Protein AF-A0A1F8QVK1-F1 (afdb_monomer_lite)

Foldseek 3Di:
DDDPDDVPPPPPDPCVVVVVVVVVVVVVVVVVVVVVVVVVVVVVVVCVVVVVVVVVVVVVVVVVVVVVVVVVVVVCVCPPPVNVVVVCVVVVDDDDDPVRDDDDDDPPDDDDPDDPPDPPPPPPVPPPPPDPVVVVDDPVNVVVVVVVPPPPPPDDDDD

Radius of gyration: 41.54 Å; chains: 1; bounding box: 98×27×124 Å

Structure (mmCIF, N/CA/C/O backbone):
data_AF-A0A1F8QVK1-F1
#
_entry.id   AF-A0A1F8QVK1-F1
#
loop_
_atom_site.group_PDB
_atom_site.id
_atom_site.type_symbol
_atom_site.label_atom_id
_atom_site.label_alt_id
_atom_site.label_comp_id
_atom_site.label_asym_id
_atom_site.label_entity_id
_atom_site.label_seq_id
_atom_site.pdbx_PDB_ins_code
_atom_site.Cartn_x
_atom_site.Cartn_y
_atom_site.Cartn_z
_atom_site.occupancy
_atom_site.B_iso_or_equiv
_atom_site.auth_seq_id
_atom_site.auth_comp_id
_atom_site.auth_asym_id
_atom_site.auth_atom_id
_atom_site.pdbx_PDB_model_num
ATOM 1 N N . MET A 1 1 ? 63.416 6.939 -78.726 1.00 40.97 1 MET A N 1
ATOM 2 C CA . MET A 1 1 ? 63.669 8.064 -77.803 1.00 40.97 1 MET A CA 1
ATOM 3 C C . MET A 1 1 ? 62.351 8.801 -77.626 1.00 40.97 1 MET A C 1
ATOM 5 O O . MET A 1 1 ? 61.937 9.476 -78.550 1.00 40.97 1 MET A O 1
ATOM 9 N N . ASN A 1 2 ? 61.588 8.398 -76.602 1.00 44.53 2 ASN A N 1
ATOM 10 C CA . ASN A 1 2 ? 61.170 9.229 -75.452 1.00 44.53 2 ASN A CA 1
ATOM 11 C C . ASN A 1 2 ? 59.893 10.009 -75.841 1.00 44.53 2 ASN A C 1
ATOM 13 O O . ASN A 1 2 ? 59.930 10.720 -76.828 1.00 44.53 2 ASN A O 1
ATOM 17 N N . HIS A 1 3 ? 58.728 9.941 -75.191 1.00 56.41 3 HIS A N 1
ATOM 18 C CA . HIS A 1 3 ? 58.397 9.735 -73.777 1.00 56.41 3 HIS A CA 1
ATOM 19 C C . HIS A 1 3 ? 56.872 9.463 -73.696 1.00 56.41 3 HIS A C 1
ATOM 21 O O . HIS A 1 3 ? 56.075 10.381 -73.857 1.00 56.41 3 HIS A O 1
ATOM 27 N N . LEU A 1 4 ? 56.464 8.207 -73.473 1.00 54.97 4 LEU A N 1
ATOM 28 C CA . LEU A 1 4 ? 55.069 7.789 -73.211 1.00 54.97 4 LEU A CA 1
ATOM 29 C C . LEU A 1 4 ? 54.848 7.525 -71.706 1.00 54.97 4 LEU A C 1
ATOM 31 O O . LEU A 1 4 ? 54.128 6.616 -71.310 1.00 54.97 4 LEU A O 1
ATOM 35 N N . GLU A 1 5 ? 55.511 8.304 -70.855 1.00 58.19 5 GLU A N 1
ATOM 36 C CA . GLU A 1 5 ? 55.738 7.990 -69.434 1.00 58.19 5 GLU A CA 1
ATOM 37 C C . GLU A 1 5 ? 54.899 8.852 -68.472 1.00 58.19 5 GLU A C 1
ATOM 39 O O . GLU A 1 5 ? 55.328 9.142 -67.362 1.00 58.19 5 GLU A O 1
ATOM 44 N N . THR A 1 6 ? 53.694 9.287 -68.851 1.00 59.88 6 THR A N 1
ATOM 45 C CA . THR A 1 6 ? 52.824 10.037 -67.912 1.00 59.88 6 THR A CA 1
ATOM 46 C C . THR A 1 6 ? 51.390 9.539 -67.800 1.00 59.88 6 THR A C 1
ATOM 48 O O . THR A 1 6 ? 50.648 10.023 -66.950 1.00 59.88 6 THR A O 1
ATOM 51 N N . PHE A 1 7 ? 51.000 8.494 -68.534 1.00 53.62 7 PHE A N 1
ATOM 52 C CA . PHE A 1 7 ? 49.680 7.869 -68.354 1.00 53.62 7 PHE A CA 1
ATOM 53 C C . PHE A 1 7 ? 49.643 6.802 -67.245 1.00 53.62 7 PHE A C 1
ATOM 55 O O . PHE A 1 7 ? 48.577 6.292 -66.912 1.00 53.62 7 PHE A O 1
ATOM 62 N N . ALA A 1 8 ? 50.787 6.481 -66.631 1.00 56.56 8 ALA A N 1
ATOM 63 C CA . ALA A 1 8 ? 50.896 5.443 -65.603 1.00 56.56 8 ALA A CA 1
ATOM 64 C C . ALA A 1 8 ? 50.789 5.965 -64.157 1.00 56.56 8 ALA A C 1
ATOM 66 O O . ALA A 1 8 ? 50.919 5.190 -63.212 1.00 56.56 8 ALA A O 1
ATOM 67 N N . GLN A 1 9 ? 50.534 7.261 -63.949 1.00 54.00 9 GLN A N 1
ATOM 68 C CA . GLN A 1 9 ? 50.500 7.859 -62.607 1.00 54.00 9 GLN A CA 1
ATOM 69 C C . GLN A 1 9 ? 49.092 8.059 -62.033 1.00 54.00 9 GLN A C 1
ATOM 71 O O . GLN A 1 9 ? 48.913 8.813 -61.080 1.00 54.00 9 GLN A O 1
ATOM 76 N N . THR A 1 10 ? 48.081 7.366 -62.566 1.00 55.69 10 THR A N 1
ATOM 77 C CA . THR A 1 10 ? 46.679 7.562 -62.139 1.00 55.69 10 THR A CA 1
ATOM 78 C C . THR A 1 10 ? 45.973 6.292 -61.662 1.00 55.69 10 THR A C 1
ATOM 80 O O . THR A 1 10 ? 44.799 6.339 -61.315 1.00 55.69 10 THR A O 1
ATOM 83 N N . TYR A 1 11 ? 46.676 5.161 -61.562 1.00 49.25 11 TYR A N 1
ATOM 84 C CA . TYR A 1 11 ? 46.094 3.894 -61.084 1.00 49.25 11 TYR A CA 1
ATOM 85 C C . TYR A 1 11 ? 46.687 3.390 -59.759 1.00 49.25 11 TYR A C 1
ATOM 87 O O . TYR A 1 11 ? 46.443 2.260 -59.347 1.00 49.25 11 TYR A O 1
ATOM 95 N N . ALA A 1 12 ? 47.464 4.226 -59.065 1.00 55.47 12 ALA A N 1
ATOM 96 C CA . ALA A 1 12 ? 48.241 3.808 -57.897 1.00 55.47 12 ALA A CA 1
ATOM 97 C C . ALA A 1 12 ? 47.516 3.919 -56.545 1.00 55.47 12 ALA A C 1
ATOM 99 O O . ALA A 1 12 ? 48.122 3.660 -55.510 1.00 55.47 12 ALA A O 1
ATOM 100 N N . GLN A 1 13 ? 46.234 4.273 -56.492 1.00 52.59 13 GLN A N 1
ATOM 101 C CA . GLN A 1 13 ? 45.524 4.301 -5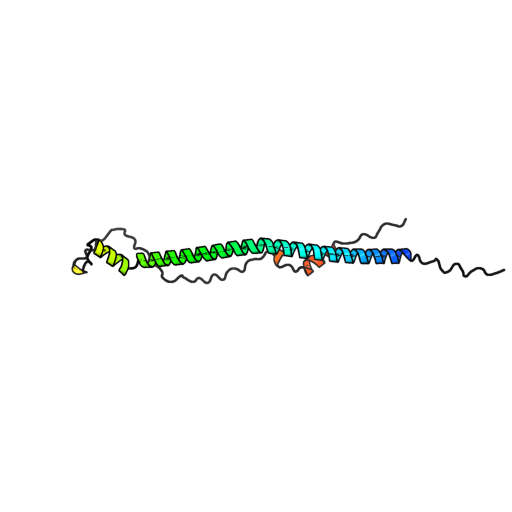5.212 1.00 52.59 13 GLN A CA 1
ATOM 102 C C . GLN A 1 13 ? 44.147 3.698 -55.363 1.00 52.59 13 GLN A C 1
ATOM 104 O O . GLN A 1 13 ? 43.197 4.417 -55.617 1.00 52.59 13 GLN A O 1
ATOM 109 N N . ALA A 1 14 ? 44.073 2.376 -55.193 1.00 58.91 14 ALA A N 1
ATOM 110 C CA . ALA A 1 14 ? 42.868 1.563 -55.055 1.00 58.91 14 ALA A CA 1
ATOM 111 C C . ALA A 1 14 ? 41.763 2.287 -54.238 1.00 58.91 14 ALA A C 1
ATOM 113 O O . ALA A 1 14 ? 41.704 2.128 -53.012 1.00 58.91 14 ALA A O 1
ATOM 114 N N . PRO A 1 15 ? 40.858 3.056 -54.882 1.00 60.53 15 PRO A N 1
ATOM 115 C CA . PRO A 1 15 ? 39.887 3.903 -54.185 1.00 60.53 15 PRO A CA 1
ATOM 116 C C . PRO A 1 15 ? 38.746 3.060 -53.605 1.00 60.53 15 PRO A C 1
ATOM 118 O O . PRO A 1 15 ? 38.088 3.457 -52.643 1.00 60.53 15 PRO A O 1
ATOM 121 N N . TRP A 1 16 ? 38.556 1.859 -54.161 1.00 63.44 16 TRP A N 1
ATOM 122 C CA . TRP A 1 16 ? 37.503 0.916 -53.803 1.00 63.44 16 TRP A CA 1
ATOM 123 C C . TRP A 1 16 ? 37.550 0.491 -52.327 1.00 63.44 16 TRP A C 1
ATOM 125 O O . TRP A 1 16 ? 36.504 0.299 -51.716 1.00 63.44 16 TRP A O 1
ATOM 135 N N . ARG A 1 17 ? 38.740 0.435 -51.703 1.00 70.81 17 ARG A N 1
ATOM 136 C CA . ARG A 1 17 ? 38.880 0.102 -50.271 1.00 70.81 17 ARG A CA 1
ATOM 137 C C . ARG A 1 17 ? 38.307 1.198 -49.371 1.00 70.81 17 ARG A C 1
ATOM 139 O O . ARG A 1 17 ? 37.623 0.881 -48.406 1.00 70.81 17 ARG A O 1
ATOM 146 N N . LYS A 1 18 ? 38.541 2.476 -49.700 1.00 69.62 18 LYS A N 1
ATOM 147 C CA . LYS A 1 18 ? 37.981 3.608 -48.939 1.00 69.62 18 LYS A CA 1
ATOM 148 C C . LYS A 1 18 ? 36.468 3.710 -49.117 1.00 69.62 18 LYS A C 1
ATOM 150 O O . LYS A 1 18 ? 35.771 3.988 -48.150 1.00 69.62 18 LYS A O 1
ATOM 155 N N . GLN A 1 19 ? 35.961 3.434 -50.320 1.00 73.75 19 GLN A N 1
ATOM 156 C CA . GLN A 1 19 ? 34.519 3.404 -50.587 1.00 73.75 19 GLN A CA 1
ATOM 157 C C . GLN A 1 19 ? 33.821 2.278 -49.811 1.00 73.75 19 GLN A C 1
ATOM 159 O O . GLN A 1 19 ? 32.837 2.533 -49.122 1.00 73.75 19 GLN A O 1
ATOM 164 N N . LEU A 1 20 ? 34.370 1.059 -49.839 1.00 80.88 20 LEU A N 1
ATOM 165 C CA . LEU A 1 20 ? 33.832 -0.071 -49.076 1.00 80.88 20 LEU A CA 1
ATOM 166 C C . LEU A 1 20 ? 33.917 0.150 -47.560 1.00 80.88 20 LEU A C 1
ATOM 168 O O . LEU A 1 20 ? 32.979 -0.188 -46.843 1.00 80.88 20 LEU A O 1
ATOM 172 N N . GLN A 1 21 ? 34.995 0.763 -47.063 1.00 78.75 21 GLN A N 1
ATOM 173 C CA . GLN A 1 21 ? 35.139 1.088 -45.643 1.00 78.75 21 GLN A CA 1
ATOM 174 C C . GLN A 1 21 ? 34.119 2.140 -45.184 1.00 78.75 21 GLN A C 1
ATOM 176 O O . GLN A 1 21 ? 33.583 2.024 -44.085 1.00 78.75 21 GLN A O 1
ATOM 181 N N . LEU A 1 22 ? 33.813 3.137 -46.022 1.00 82.38 22 LEU A N 1
ATOM 182 C CA . LEU A 1 22 ? 32.808 4.156 -45.712 1.00 82.38 22 LEU A CA 1
ATOM 183 C C . LEU A 1 22 ? 31.394 3.561 -45.675 1.00 82.38 22 LEU A C 1
ATOM 185 O O . LEU A 1 22 ? 30.628 3.855 -44.762 1.00 82.38 22 LEU A O 1
ATOM 189 N N . ILE A 1 23 ? 31.073 2.690 -46.638 1.00 86.88 23 ILE A N 1
ATOM 190 C CA . ILE A 1 23 ? 29.797 1.962 -46.687 1.00 86.88 23 ILE A CA 1
ATOM 191 C C . ILE A 1 23 ? 29.662 1.044 -45.465 1.00 86.88 23 ILE A C 1
ATOM 193 O O . ILE A 1 23 ? 28.613 1.028 -44.825 1.00 86.88 23 ILE A O 1
ATOM 197 N N . GLY A 1 24 ? 30.729 0.330 -45.096 1.00 88.38 24 GLY A N 1
ATOM 198 C CA . GLY A 1 24 ? 30.761 -0.507 -43.897 1.00 88.38 24 GLY A CA 1
ATOM 199 C C . GLY A 1 24 ? 30.575 0.297 -42.609 1.00 88.38 24 GLY A C 1
ATOM 200 O O . GLY A 1 24 ? 29.765 -0.083 -41.768 1.00 88.38 24 GLY A O 1
ATOM 201 N N . LEU A 1 25 ? 31.254 1.442 -42.475 1.00 88.69 25 LEU A N 1
ATOM 202 C CA . LEU A 1 25 ? 31.096 2.342 -41.328 1.00 88.69 25 LEU A CA 1
ATOM 203 C C . LEU A 1 25 ? 29.665 2.888 -41.243 1.00 88.69 25 LEU A C 1
ATOM 205 O O . LEU A 1 25 ? 29.061 2.866 -40.174 1.00 88.69 25 LEU A O 1
ATOM 209 N N . PHE A 1 26 ? 29.106 3.337 -42.369 1.00 92.56 26 PHE A N 1
ATOM 210 C CA . PHE A 1 26 ? 27.734 3.832 -42.434 1.00 92.56 26 PHE A CA 1
ATOM 211 C C . PHE A 1 26 ? 26.727 2.744 -42.046 1.00 92.56 26 PHE A C 1
ATOM 213 O O . PHE A 1 26 ? 25.856 2.980 -41.211 1.00 92.56 26 PHE A O 1
ATOM 220 N N . SER A 1 27 ? 26.888 1.530 -42.581 1.00 91.19 27 SER A N 1
ATOM 221 C CA . SER A 1 27 ? 26.048 0.386 -42.225 1.00 91.19 27 SER A CA 1
ATOM 222 C C . SER A 1 27 ? 26.173 0.026 -40.743 1.00 91.19 27 SER A C 1
ATOM 224 O O . SER A 1 27 ? 25.169 -0.280 -40.107 1.00 91.19 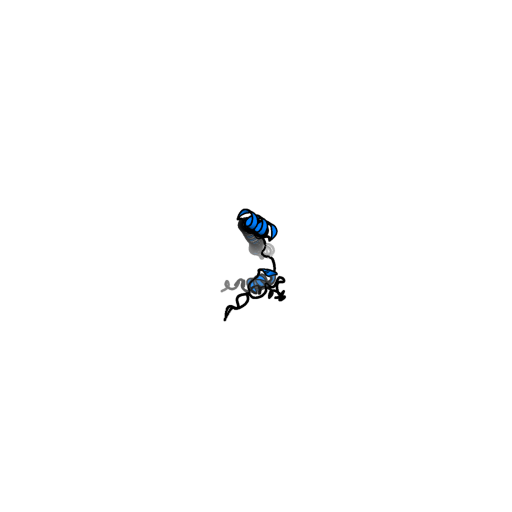27 SER A O 1
ATOM 226 N N . LEU A 1 28 ? 27.377 0.074 -40.172 1.00 92.81 28 LEU A N 1
ATOM 227 C CA . LEU A 1 28 ? 27.613 -0.232 -38.761 1.00 92.81 28 LEU A CA 1
ATOM 228 C C . LEU A 1 28 ? 26.950 0.794 -37.833 1.00 92.81 28 LEU A C 1
ATOM 230 O O . LEU A 1 28 ? 26.323 0.416 -36.841 1.00 92.81 28 LEU A O 1
ATOM 234 N N . VAL A 1 29 ? 27.031 2.081 -38.173 1.00 94.38 29 VAL A N 1
ATOM 235 C CA . VAL A 1 29 ? 26.325 3.146 -37.447 1.00 94.38 29 VAL A CA 1
ATOM 236 C C . VAL A 1 29 ? 24.814 2.951 -37.550 1.00 94.38 29 VAL A C 1
ATOM 238 O O . VAL A 1 29 ? 24.123 2.999 -36.534 1.00 94.38 29 VAL A O 1
ATOM 241 N N . LEU A 1 30 ? 24.300 2.666 -38.749 1.00 95.75 30 LEU A N 1
ATOM 242 C CA . LEU A 1 30 ? 22.873 2.444 -38.976 1.00 95.75 30 LEU A CA 1
ATOM 243 C C . LEU A 1 30 ? 22.342 1.262 -38.152 1.00 95.75 30 LEU A C 1
ATOM 245 O O . LEU A 1 30 ? 21.336 1.396 -37.458 1.00 95.75 30 LEU A O 1
ATOM 249 N N . VAL A 1 31 ? 23.042 0.124 -38.181 1.00 95.31 31 VAL A N 1
ATOM 250 C CA . VAL A 1 31 ? 22.693 -1.061 -37.385 1.00 95.31 31 VAL A CA 1
ATOM 251 C C . VAL A 1 31 ? 22.755 -0.745 -35.894 1.00 95.31 31 VAL A C 1
ATOM 253 O O . VAL A 1 31 ? 21.850 -1.135 -35.163 1.00 95.31 31 VAL A O 1
ATOM 256 N N . SER A 1 32 ? 23.761 0.005 -35.438 1.00 93.12 32 SER A N 1
ATOM 257 C CA . SER A 1 32 ? 23.872 0.396 -34.026 1.00 93.12 32 SER A CA 1
ATOM 258 C C . SER A 1 32 ? 22.679 1.247 -33.578 1.00 93.12 32 SER A C 1
ATOM 260 O O . SER A 1 32 ? 22.088 0.973 -32.535 1.00 93.12 32 SER A O 1
ATOM 262 N N . ILE A 1 33 ? 22.272 2.232 -34.388 1.00 95.38 33 ILE A N 1
ATOM 263 C CA . ILE A 1 33 ? 21.081 3.055 -34.123 1.00 95.38 33 ILE A CA 1
ATOM 264 C C . ILE A 1 33 ? 19.821 2.183 -34.096 1.00 95.38 33 ILE A C 1
ATOM 266 O O . ILE A 1 33 ? 19.008 2.314 -33.182 1.00 95.38 33 ILE A O 1
ATOM 270 N N . ALA A 1 34 ? 19.672 1.263 -35.052 1.00 94.50 34 ALA A N 1
ATOM 271 C CA . ALA A 1 34 ? 18.535 0.348 -35.107 1.00 94.50 34 ALA A CA 1
ATOM 272 C C . ALA A 1 34 ? 18.461 -0.567 -33.872 1.00 94.50 34 ALA A C 1
ATOM 274 O O . ALA A 1 34 ? 17.374 -0.822 -33.358 1.00 94.50 34 ALA A O 1
ATOM 275 N N . LEU A 1 35 ? 19.608 -1.015 -33.355 1.00 93.94 35 LEU A N 1
ATOM 276 C CA . LEU A 1 35 ? 19.699 -1.847 -32.155 1.00 93.94 35 LEU A CA 1
ATOM 277 C C . LEU A 1 35 ? 19.266 -1.070 -30.906 1.00 93.94 35 LEU A C 1
ATOM 279 O O . LEU A 1 35 ? 18.434 -1.554 -30.139 1.00 93.94 35 LEU A O 1
ATOM 283 N N . VAL A 1 36 ? 19.764 0.161 -30.739 1.00 92.06 36 VAL A N 1
ATOM 284 C CA . VAL A 1 36 ? 19.353 1.054 -29.642 1.00 92.06 36 VAL A CA 1
ATOM 285 C C . VAL A 1 36 ? 17.856 1.355 -29.725 1.00 92.06 36 VAL A C 1
ATOM 287 O O . VAL A 1 36 ? 17.156 1.246 -28.719 1.00 92.06 36 VAL A O 1
ATOM 290 N N . ALA A 1 37 ? 17.343 1.663 -30.919 1.00 90.69 37 ALA A N 1
ATOM 291 C CA . ALA A 1 37 ? 15.921 1.908 -31.141 1.00 90.69 37 ALA A CA 1
ATOM 292 C C . ALA A 1 37 ? 15.066 0.672 -30.817 1.00 90.69 37 ALA A C 1
ATOM 294 O O . ALA A 1 37 ? 14.045 0.789 -30.142 1.00 90.69 37 ALA A O 1
ATOM 295 N N . GLY A 1 38 ? 15.501 -0.521 -31.234 1.00 87.56 38 GLY A N 1
ATOM 296 C CA . GLY A 1 38 ? 14.818 -1.782 -30.944 1.00 87.56 38 GLY A CA 1
ATOM 297 C C . GLY A 1 38 ? 14.777 -2.108 -29.449 1.00 87.56 38 GLY A C 1
ATOM 298 O O . GLY A 1 38 ? 13.723 -2.478 -28.929 1.00 87.56 38 GLY A O 1
ATOM 299 N N . ILE A 1 39 ? 15.892 -1.914 -28.735 1.00 87.50 39 ILE A N 1
ATOM 300 C CA . ILE A 1 39 ? 15.947 -2.076 -27.274 1.00 87.50 39 ILE A CA 1
ATOM 301 C C . ILE A 1 39 ? 15.001 -1.079 -26.599 1.00 87.50 39 ILE A C 1
ATOM 303 O O . ILE A 1 39 ? 14.200 -1.480 -25.755 1.00 87.50 39 ILE A O 1
ATOM 307 N N . TYR A 1 40 ? 15.050 0.194 -26.996 1.00 84.19 40 TYR A N 1
ATOM 308 C CA . TYR A 1 40 ? 14.201 1.244 -26.434 1.00 84.19 40 TYR A CA 1
ATOM 309 C C . TYR A 1 40 ? 12.707 0.934 -26.615 1.00 84.19 40 TYR A C 1
ATOM 311 O O . TYR A 1 40 ? 11.923 1.037 -25.669 1.00 84.19 40 TYR A O 1
ATOM 319 N N . LEU A 1 41 ? 12.318 0.468 -27.805 1.00 78.31 41 LEU A N 1
ATOM 320 C CA . LEU A 1 41 ? 10.937 0.101 -28.112 1.00 78.31 41 LEU A CA 1
ATOM 321 C C . LEU A 1 41 ? 10.469 -1.124 -27.305 1.00 78.31 41 LEU A C 1
ATOM 323 O O . LEU A 1 41 ? 9.362 -1.125 -26.770 1.00 78.31 41 LEU A O 1
ATOM 327 N N . ASN A 1 42 ? 11.324 -2.142 -27.160 1.00 76.81 42 ASN A N 1
ATOM 328 C CA . ASN A 1 42 ? 11.024 -3.355 -26.394 1.00 76.81 42 ASN A CA 1
ATOM 329 C C . ASN A 1 42 ? 10.882 -3.077 -24.886 1.00 76.81 42 ASN A C 1
ATOM 331 O O . ASN A 1 42 ? 9.995 -3.628 -24.234 1.00 76.81 42 ASN A O 1
ATOM 335 N N . VAL A 1 43 ? 11.725 -2.201 -24.329 1.00 74.44 43 VAL A N 1
ATOM 336 C CA . VAL A 1 43 ? 11.635 -1.774 -22.923 1.00 74.44 43 VAL A CA 1
ATOM 337 C C . VAL A 1 43 ? 10.356 -0.968 -22.686 1.00 74.44 43 VAL A C 1
ATOM 339 O O . VAL A 1 43 ? 9.627 -1.262 -21.741 1.00 74.44 43 VAL A O 1
ATOM 342 N N . SER A 1 44 ? 10.032 -0.017 -23.569 1.00 74.75 44 SER A N 1
ATOM 343 C CA . SER A 1 44 ? 8.808 0.794 -23.479 1.00 74.75 44 SER A CA 1
ATOM 344 C C . SER A 1 44 ? 7.530 -0.057 -23.560 1.00 74.75 44 SER A C 1
ATOM 346 O O . SER A 1 44 ? 6.597 0.116 -22.769 1.00 74.75 44 SER A O 1
ATOM 348 N N . ALA A 1 45 ? 7.512 -1.054 -24.452 1.00 62.41 45 ALA A N 1
ATOM 349 C CA . ALA A 1 45 ? 6.387 -1.974 -24.598 1.00 62.41 45 ALA A CA 1
ATOM 350 C C . ALA A 1 45 ? 6.191 -2.869 -23.360 1.00 62.41 45 ALA A C 1
ATOM 352 O O . ALA A 1 45 ? 5.070 -2.992 -22.863 1.00 62.41 45 ALA A O 1
ATOM 353 N N . LYS A 1 46 ? 7.271 -3.454 -22.817 1.00 60.78 46 LYS A N 1
ATOM 354 C CA . LYS A 1 46 ? 7.201 -4.299 -21.609 1.00 60.78 46 LYS A CA 1
ATOM 355 C C . LYS A 1 46 ? 6.823 -3.502 -20.362 1.00 60.78 46 LYS A C 1
ATOM 357 O O . LYS A 1 46 ? 6.007 -3.972 -19.572 1.00 60.78 46 LYS A O 1
ATOM 362 N N . ALA A 1 47 ? 7.352 -2.287 -20.216 1.00 62.00 47 ALA A N 1
ATOM 363 C CA . ALA A 1 47 ? 7.003 -1.390 -19.117 1.00 62.00 47 ALA A CA 1
ATOM 364 C C . ALA A 1 47 ? 5.515 -0.993 -19.145 1.00 62.00 47 ALA A C 1
ATOM 366 O O . ALA A 1 47 ? 4.877 -0.912 -18.098 1.00 62.00 47 ALA A O 1
ATOM 367 N N . SER A 1 48 ? 4.939 -0.814 -20.337 1.00 62.53 48 SER A N 1
ATOM 368 C CA . SER A 1 48 ? 3.531 -0.425 -20.496 1.00 62.53 48 SER A CA 1
ATOM 369 C C . SER A 1 48 ? 2.538 -1.536 -20.129 1.00 62.53 48 SER A C 1
ATOM 371 O O . SER A 1 48 ? 1.455 -1.237 -19.630 1.00 62.53 48 SER A O 1
ATOM 373 N N . ALA A 1 49 ? 2.880 -2.807 -20.372 1.00 69.38 49 ALA A N 1
ATOM 374 C CA . ALA A 1 49 ? 2.027 -3.943 -20.008 1.00 69.38 49 ALA A CA 1
ATOM 375 C C . ALA A 1 49 ? 2.076 -4.220 -18.496 1.00 69.38 49 ALA A C 1
ATOM 377 O O . ALA A 1 49 ? 1.042 -4.197 -17.837 1.00 69.38 49 ALA A O 1
ATOM 378 N N . VAL A 1 50 ? 3.283 -4.363 -17.935 1.00 73.44 50 VAL A N 1
ATOM 379 C CA . VAL A 1 50 ? 3.485 -4.618 -16.496 1.00 73.44 50 VAL A CA 1
ATOM 380 C C . VAL A 1 50 ? 2.974 -3.452 -15.641 1.00 73.44 50 VAL A C 1
ATOM 382 O O . VAL A 1 50 ? 2.422 -3.658 -14.564 1.00 73.44 50 VAL A O 1
ATOM 385 N N . GLY A 1 51 ? 3.091 -2.216 -16.136 1.00 80.88 51 GLY A N 1
ATOM 386 C CA . GLY A 1 51 ? 2.589 -1.034 -15.439 1.00 80.88 51 GLY A CA 1
ATOM 387 C C . GLY A 1 51 ? 1.070 -1.025 -15.236 1.00 80.88 51 GLY A C 1
ATOM 388 O O . GLY A 1 51 ? 0.609 -0.504 -14.223 1.00 80.88 51 GLY A O 1
ATOM 389 N N . ARG A 1 52 ? 0.279 -1.614 -16.147 1.00 83.75 52 ARG A N 1
ATOM 390 C CA . ARG A 1 52 ? -1.182 -1.702 -15.970 1.00 83.75 52 ARG A CA 1
ATOM 391 C C . ARG A 1 52 ? -1.573 -2.707 -14.900 1.00 83.75 52 ARG A C 1
ATOM 393 O O . ARG A 1 52 ? -2.469 -2.410 -14.118 1.00 83.75 52 ARG A O 1
ATOM 400 N N . ASP A 1 53 ? -0.891 -3.844 -14.848 1.00 84.31 53 ASP A N 1
ATOM 401 C CA . ASP A 1 53 ? -1.159 -4.869 -13.839 1.00 84.31 53 ASP A CA 1
ATOM 402 C C . ASP A 1 53 ? -0.812 -4.346 -12.441 1.00 84.31 53 ASP A C 1
ATOM 404 O O . ASP A 1 53 ? -1.587 -4.515 -11.504 1.00 84.31 53 ASP A O 1
ATO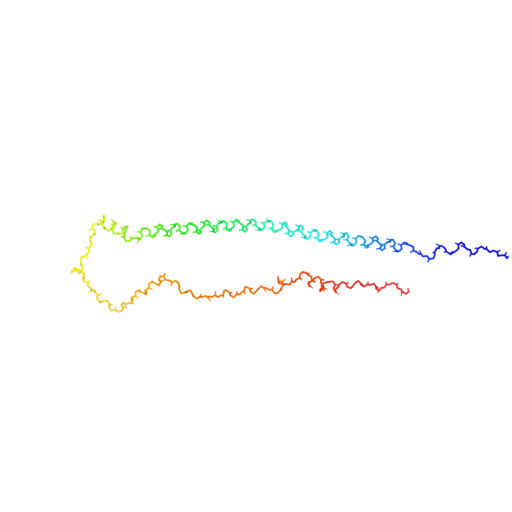M 408 N N . ILE A 1 54 ? 0.295 -3.603 -12.314 1.00 87.19 54 ILE A N 1
ATOM 409 C CA . ILE A 1 54 ? 0.655 -2.910 -11.068 1.00 87.19 54 ILE A CA 1
ATOM 410 C C . ILE A 1 54 ? -0.430 -1.904 -10.666 1.00 87.19 54 ILE A C 1
ATOM 412 O O . ILE A 1 54 ? -0.860 -1.898 -9.516 1.00 87.19 54 ILE A O 1
ATOM 416 N N . GLN A 1 55 ? -0.913 -1.081 -11.601 1.00 87.19 55 GLN A N 1
ATOM 417 C CA . GLN A 1 55 ? -1.995 -0.131 -11.316 1.00 87.19 55 GLN A CA 1
ATOM 418 C C . GLN A 1 55 ? -3.304 -0.828 -10.925 1.00 87.19 55 GLN A C 1
ATOM 420 O O . GLN A 1 55 ? -4.044 -0.309 -10.092 1.00 87.19 55 GLN A O 1
ATOM 425 N N . ALA A 1 56 ? -3.605 -1.984 -11.521 1.00 92.06 56 ALA A N 1
ATOM 426 C CA . ALA A 1 56 ? -4.782 -2.771 -11.181 1.00 92.06 56 ALA A CA 1
ATOM 427 C C . ALA A 1 56 ? -4.680 -3.335 -9.757 1.00 92.06 56 ALA A C 1
ATOM 429 O O . ALA A 1 56 ? -5.592 -3.108 -8.965 1.00 92.06 56 ALA A O 1
ATOM 430 N N . MET A 1 57 ? -3.552 -3.966 -9.413 1.00 93.62 57 MET A N 1
ATOM 431 C CA . MET A 1 57 ? -3.297 -4.477 -8.060 1.00 93.62 57 MET A CA 1
ATOM 432 C C . MET A 1 57 ? -3.327 -3.356 -7.020 1.00 93.62 57 MET A C 1
ATOM 434 O O . MET A 1 57 ? -3.919 -3.509 -5.961 1.00 93.62 57 MET A O 1
ATOM 438 N N . GLN A 1 58 ? -2.748 -2.194 -7.330 1.00 94.75 58 GLN A N 1
ATOM 439 C CA . GLN A 1 58 ? -2.740 -1.070 -6.398 1.00 94.75 58 GLN A CA 1
ATOM 440 C C . GLN A 1 58 ? -4.140 -0.492 -6.164 1.00 94.75 58 GLN A C 1
ATOM 442 O O . GLN A 1 58 ? -4.472 -0.124 -5.039 1.00 94.75 58 GLN A O 1
ATOM 447 N N . ARG A 1 59 ? -4.986 -0.465 -7.201 1.00 96.50 59 ARG A N 1
ATOM 448 C CA . ARG A 1 59 ? -6.399 -0.096 -7.054 1.00 96.50 59 ARG A CA 1
ATOM 449 C C . ARG A 1 59 ? -7.158 -1.112 -6.203 1.00 96.50 59 ARG A C 1
ATOM 451 O O . ARG A 1 59 ? -7.992 -0.713 -5.401 1.00 96.50 59 ARG A O 1
ATOM 458 N N . GLU A 1 60 ? -6.879 -2.400 -6.380 1.00 96.38 60 GLU A N 1
ATOM 459 C CA . GLU A 1 60 ? -7.471 -3.466 -5.569 1.00 96.38 60 GLU A CA 1
ATOM 460 C C . GLU A 1 60 ? -7.083 -3.326 -4.091 1.00 96.38 60 GLU A C 1
ATOM 462 O O . GLU A 1 60 ? -7.960 -3.369 -3.232 1.00 96.38 60 GLU A O 1
ATOM 467 N N . THR A 1 61 ? -5.811 -3.044 -3.790 1.00 96.06 61 THR A N 1
ATOM 468 C CA . THR A 1 61 ? -5.360 -2.738 -2.422 1.00 96.06 61 THR A CA 1
ATOM 469 C C . THR A 1 61 ? -6.103 -1.538 -1.831 1.00 96.06 61 THR A C 1
ATOM 471 O O . THR A 1 61 ? -6.618 -1.630 -0.726 1.00 96.06 61 THR A O 1
ATOM 474 N N . GLU A 1 62 ? -6.236 -0.437 -2.576 1.00 96.94 62 GLU A N 1
ATOM 475 C CA . GLU A 1 62 ? -6.929 0.767 -2.091 1.00 96.94 62 GLU A CA 1
ATOM 476 C C . GLU A 1 62 ? -8.430 0.534 -1.836 1.00 96.94 62 GLU A C 1
ATOM 478 O O . GLU A 1 62 ? -9.045 1.204 -1.007 1.00 96.94 62 GLU A O 1
ATOM 483 N N . ILE A 1 63 ? -9.060 -0.379 -2.578 1.00 97.69 63 ILE A N 1
ATOM 484 C CA . ILE A 1 63 ? -10.449 -0.783 -2.326 1.00 97.69 63 ILE A CA 1
ATOM 485 C C . ILE A 1 63 ? -10.522 -1.605 -1.037 1.00 97.69 63 ILE A C 1
ATOM 487 O O . ILE A 1 63 ? -11.316 -1.278 -0.162 1.00 97.69 63 ILE A O 1
ATOM 491 N N . LEU A 1 64 ? -9.659 -2.612 -0.893 1.00 96.94 64 LEU A N 1
ATOM 492 C CA . LEU A 1 64 ? -9.634 -3.475 0.289 1.00 96.94 64 LEU A CA 1
ATOM 493 C C . LEU A 1 64 ? -9.338 -2.700 1.578 1.00 96.94 64 LEU A C 1
ATOM 495 O O . LEU A 1 64 ? -9.986 -2.945 2.592 1.00 96.94 64 LEU A O 1
ATOM 499 N N . ASP A 1 65 ? -8.401 -1.752 1.546 1.00 96.44 65 ASP A N 1
ATOM 500 C CA . ASP A 1 65 ? -8.078 -0.925 2.713 1.00 96.44 65 ASP A CA 1
ATOM 501 C C . ASP A 1 65 ? -9.284 -0.079 3.146 1.00 96.44 65 ASP A C 1
ATOM 503 O O . ASP A 1 65 ? -9.609 -0.027 4.332 1.00 96.44 65 ASP A O 1
ATOM 507 N N . ARG A 1 66 ? -10.010 0.512 2.186 1.00 96.81 66 ARG A N 1
ATOM 508 C CA . ARG A 1 66 ? -11.250 1.249 2.471 1.00 96.81 66 ARG A CA 1
ATOM 509 C C . ARG A 1 66 ? -12.326 0.359 3.086 1.00 96.81 66 ARG A C 1
ATOM 511 O O . ARG A 1 66 ? -12.979 0.782 4.037 1.00 96.81 66 ARG A O 1
ATOM 518 N N . ASP A 1 67 ? -12.490 -0.859 2.579 1.00 97.62 67 ASP A N 1
ATOM 519 C CA . ASP A 1 67 ? -13.458 -1.811 3.129 1.00 97.62 67 ASP A CA 1
ATOM 520 C C . ASP A 1 67 ? -13.096 -2.188 4.574 1.00 97.62 67 ASP A C 1
ATOM 522 O O . ASP A 1 67 ? -13.967 -2.229 5.444 1.00 97.62 67 ASP A O 1
ATOM 526 N N . ILE A 1 68 ? -11.810 -2.421 4.860 1.00 97.25 68 ILE A N 1
ATOM 527 C CA . ILE A 1 68 ? -11.323 -2.710 6.216 1.00 97.25 68 ILE A CA 1
ATOM 528 C C . ILE A 1 68 ? -11.625 -1.546 7.162 1.00 97.25 68 ILE A C 1
ATOM 530 O O . ILE A 1 68 ? -12.111 -1.781 8.269 1.00 97.25 68 ILE A O 1
ATOM 534 N N . GLU A 1 69 ? -11.339 -0.311 6.754 1.00 95.69 69 GLU A N 1
ATOM 535 C CA . GLU A 1 69 ? -11.604 0.877 7.569 1.00 95.69 69 GLU A CA 1
ATOM 536 C C . GLU A 1 69 ? -13.101 1.050 7.856 1.00 95.69 69 GLU A C 1
ATOM 538 O O . GLU A 1 69 ? -13.487 1.314 8.999 1.00 95.69 69 GLU A O 1
ATOM 543 N N . ASP A 1 70 ? -13.957 0.830 6.856 1.00 97.69 70 ASP A N 1
ATOM 544 C CA . ASP A 1 70 ? -15.409 0.881 7.027 1.00 97.69 70 ASP A CA 1
ATOM 545 C C . ASP A 1 70 ? -15.903 -0.200 8.003 1.00 97.69 70 ASP A C 1
ATOM 547 O O . ASP A 1 70 ? -16.602 0.096 8.974 1.00 97.69 70 ASP A O 1
ATOM 551 N N . LEU A 1 71 ? -15.454 -1.446 7.829 1.00 97.25 71 LEU A N 1
ATOM 552 C CA . LEU A 1 71 ? -15.756 -2.564 8.730 1.00 97.25 71 LEU A CA 1
ATOM 553 C C . LEU A 1 71 ? -15.291 -2.296 10.169 1.00 97.25 71 LEU A C 1
ATOM 555 O O . LEU A 1 71 ? -16.013 -2.597 11.122 1.00 97.25 71 LEU A O 1
ATOM 559 N N . GLN A 1 72 ? -14.101 -1.721 10.350 1.00 95.06 72 GLN A N 1
ATOM 560 C CA . GLN A 1 72 ? -13.599 -1.333 11.669 1.00 95.06 72 GLN A CA 1
ATOM 561 C C . GLN A 1 72 ? -14.464 -0.243 12.306 1.00 95.06 72 GLN A C 1
ATOM 563 O O . GLN A 1 72 ? -14.758 -0.322 13.500 1.00 95.06 72 GLN A O 1
ATOM 568 N N . SER A 1 73 ? -14.910 0.737 11.520 1.00 95.94 73 SER A N 1
ATOM 569 C CA . SER A 1 73 ? -15.819 1.791 11.976 1.00 95.94 73 SER A CA 1
ATOM 570 C C . SER A 1 73 ? -17.169 1.215 12.414 1.00 95.94 73 SER A C 1
ATOM 572 O O . SER A 1 73 ? -17.648 1.500 13.512 1.00 95.94 73 SER A O 1
ATOM 574 N N . GLN A 1 74 ? -17.743 0.310 11.616 1.00 95.88 74 GLN A N 1
ATOM 575 C CA . GLN A 1 74 ? -18.981 -0.392 11.960 1.00 95.88 74 GLN A CA 1
ATOM 576 C C . GLN A 1 74 ? -18.838 -1.217 13.246 1.00 95.88 74 GLN A C 1
ATOM 578 O O . GLN A 1 74 ? -19.710 -1.173 14.117 1.00 95.88 74 GLN A O 1
ATOM 583 N N . LEU A 1 75 ? -17.726 -1.941 13.403 1.00 96.25 75 LEU A N 1
ATOM 584 C CA . LEU A 1 75 ? -17.427 -2.675 14.633 1.00 96.25 75 LEU A CA 1
ATOM 585 C C . LEU A 1 75 ? -17.320 -1.739 15.836 1.00 96.25 75 LEU A C 1
ATOM 587 O O . LEU A 1 75 ? -17.867 -2.052 16.889 1.00 96.25 75 LEU A O 1
ATOM 591 N N . ALA A 1 76 ? -16.646 -0.599 15.689 1.00 93.94 76 ALA A N 1
ATOM 592 C CA . ALA A 1 76 ? -16.507 0.380 16.758 1.00 93.94 76 ALA A CA 1
ATOM 593 C C . ALA A 1 76 ? -17.863 0.946 17.200 1.00 93.94 76 ALA A C 1
ATOM 595 O O . ALA A 1 76 ? -18.082 1.103 18.398 1.00 93.94 76 ALA A O 1
ATOM 596 N N . ILE A 1 77 ? -18.782 1.193 16.262 1.00 93.56 77 ILE A N 1
ATOM 597 C CA . ILE A 1 77 ? -20.153 1.626 16.568 1.00 93.56 77 ILE A CA 1
ATOM 598 C C . ILE A 1 77 ? -20.880 0.540 17.367 1.00 93.56 77 ILE A C 1
ATOM 600 O O . ILE A 1 77 ? -21.355 0.802 18.469 1.00 93.56 77 ILE A O 1
ATOM 604 N N . VAL A 1 78 ? -20.887 -0.700 16.872 1.00 93.56 78 VAL A N 1
ATOM 605 C CA . VAL A 1 78 ? -21.611 -1.816 17.507 1.00 93.56 78 VAL A CA 1
ATOM 606 C C . VAL A 1 78 ? -21.037 -2.197 18.879 1.00 93.56 78 VAL A C 1
ATOM 608 O O . VAL A 1 78 ? -21.776 -2.663 19.747 1.00 93.56 78 VAL A O 1
ATOM 611 N N . LEU A 1 79 ? -19.727 -2.026 19.070 1.00 92.12 79 LEU A N 1
ATOM 612 C CA . LEU A 1 79 ? -19.022 -2.257 20.335 1.00 92.12 79 LEU A CA 1
ATOM 613 C C . LEU A 1 79 ? -18.943 -1.002 21.214 1.00 92.12 79 LEU A C 1
ATOM 615 O O . LEU A 1 79 ? -18.318 -1.044 22.276 1.00 92.12 79 LEU A O 1
ATOM 619 N N . SER A 1 80 ? -19.527 0.117 20.781 1.00 92.06 80 SER A N 1
ATOM 620 C CA . SER A 1 80 ? -19.553 1.330 21.588 1.00 92.06 80 SER A CA 1
ATOM 621 C C . SER A 1 80 ? -20.399 1.109 22.838 1.00 92.06 80 SER A C 1
ATOM 623 O O . SER A 1 80 ? -21.348 0.320 22.843 1.00 92.06 80 SER A O 1
ATOM 625 N N . TYR A 1 81 ? -20.034 1.813 23.911 1.00 91.50 81 TYR A N 1
ATOM 626 C CA . TYR A 1 81 ? -20.740 1.732 25.186 1.00 91.50 81 TYR A CA 1
ATOM 627 C C . TYR A 1 81 ? -22.243 1.975 25.005 1.00 91.50 81 TYR A C 1
ATOM 629 O O . TYR A 1 81 ? -23.035 1.162 25.468 1.00 91.50 81 TYR A O 1
ATOM 637 N N . ASP A 1 82 ? -22.616 3.015 24.256 1.00 93.25 82 ASP A N 1
ATOM 638 C CA . ASP A 1 82 ? -24.011 3.410 24.045 1.00 93.25 82 ASP A CA 1
ATOM 639 C C . ASP A 1 82 ? -24.829 2.301 23.358 1.00 93.25 82 ASP A C 1
ATOM 641 O O . ASP A 1 82 ? -25.934 1.963 23.788 1.00 93.25 82 ASP A O 1
ATOM 645 N N . ASP A 1 83 ? -24.279 1.686 22.305 1.00 94.56 83 ASP A N 1
ATOM 646 C CA . ASP A 1 83 ? -24.968 0.643 21.533 1.00 94.56 83 ASP A CA 1
ATOM 647 C C . ASP A 1 83 ? -25.041 -0.685 22.311 1.00 94.56 83 ASP A C 1
ATOM 649 O O . ASP A 1 83 ? -26.022 -1.437 22.229 1.00 94.56 83 ASP A O 1
ATOM 653 N N . MET A 1 84 ? -24.014 -0.974 23.117 1.00 94.31 84 MET A N 1
ATOM 654 C CA . MET A 1 84 ? -23.998 -2.114 24.032 1.00 94.31 84 MET A CA 1
ATOM 655 C C . MET A 1 84 ? -24.983 -1.933 25.193 1.00 94.31 84 MET A C 1
ATOM 657 O O . MET A 1 84 ? -25.732 -2.864 25.494 1.00 94.31 84 MET A O 1
ATOM 661 N N . GLU A 1 85 ? -25.025 -0.756 25.815 1.00 92.31 85 GLU A N 1
ATOM 662 C CA . GLU A 1 85 ? -25.940 -0.404 26.905 1.00 92.31 85 GLU A CA 1
ATOM 663 C C . GLU A 1 85 ? -27.394 -0.458 26.426 1.00 92.31 85 GLU A C 1
ATOM 665 O O . GLU A 1 85 ? -28.221 -1.156 27.018 1.00 92.31 85 GLU A O 1
ATOM 670 N N . ALA A 1 86 ? -27.699 0.159 25.279 1.00 93.88 86 ALA A N 1
ATOM 671 C CA . ALA A 1 86 ? -29.026 0.097 24.670 1.00 93.88 86 ALA A CA 1
ATOM 672 C C . ALA A 1 86 ? -29.474 -1.349 24.398 1.00 93.88 86 ALA A C 1
ATOM 674 O O . ALA A 1 86 ? -30.651 -1.692 24.552 1.00 93.88 86 ALA A O 1
ATOM 675 N N . ARG A 1 87 ? -28.545 -2.225 23.999 1.00 94.19 87 ARG A N 1
ATOM 676 C CA . ARG A 1 87 ? -28.820 -3.653 23.793 1.00 94.19 87 ARG A CA 1
ATOM 677 C C . ARG A 1 87 ? -29.020 -4.398 25.111 1.00 94.19 87 ARG A C 1
ATOM 679 O O . ARG A 1 87 ? -29.900 -5.253 25.172 1.00 94.19 87 ARG A O 1
ATOM 686 N N . ALA A 1 88 ? -28.259 -4.070 26.153 1.00 94.62 88 ALA A N 1
ATOM 687 C CA . ALA A 1 88 ? -28.412 -4.655 27.481 1.00 94.62 88 ALA A CA 1
ATOM 688 C C . ALA A 1 88 ? -29.791 -4.319 28.073 1.00 94.62 88 ALA A C 1
ATOM 690 O O . ALA A 1 88 ? -30.513 -5.224 28.494 1.00 94.62 88 ALA A O 1
ATOM 691 N N . HIS A 1 89 ? -30.218 -3.058 27.979 1.00 94.38 89 HIS A N 1
ATOM 692 C CA . HIS A 1 89 ? -31.556 -2.635 28.398 1.00 94.38 89 HIS A CA 1
ATOM 693 C C . HIS A 1 89 ? -32.670 -3.344 27.623 1.00 94.38 89 HIS A C 1
ATOM 695 O O . HIS A 1 89 ? -33.639 -3.812 28.218 1.00 94.38 89 HIS A O 1
ATOM 701 N N . LYS A 1 90 ? -32.526 -3.513 26.300 1.00 95.3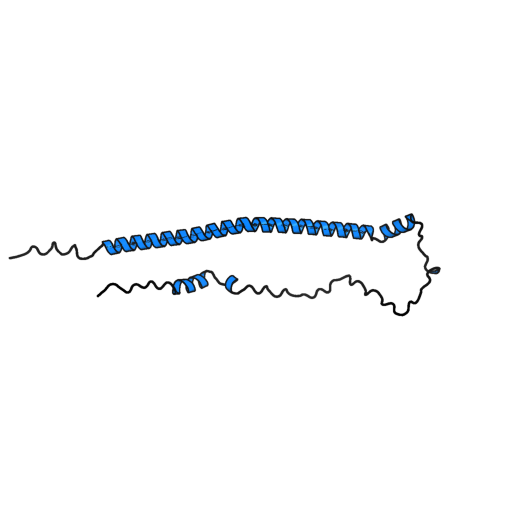1 90 LYS A N 1
ATOM 702 C CA . LYS A 1 90 ? -33.486 -4.289 25.486 1.00 95.31 90 LYS A CA 1
ATOM 703 C C . LYS A 1 90 ? -33.600 -5.755 25.916 1.00 95.31 90 LYS A C 1
ATOM 705 O O . LYS A 1 90 ? -34.636 -6.370 25.680 1.00 95.31 90 LYS A O 1
ATOM 710 N N . LEU A 1 91 ? -32.553 -6.314 26.521 1.00 95.38 91 LEU A N 1
ATOM 711 C CA . LEU A 1 91 ? -32.536 -7.671 27.070 1.00 95.38 91 LEU A CA 1
ATOM 712 C C . LEU A 1 91 ? -33.024 -7.736 28.530 1.00 95.38 91 LEU A C 1
ATOM 714 O O . LEU A 1 91 ? -33.090 -8.827 29.091 1.00 95.38 91 LEU A O 1
ATOM 718 N N . GLY A 1 92 ? -33.390 -6.599 29.133 1.00 94.62 92 GLY A N 1
ATOM 719 C CA . GLY A 1 92 ? -33.872 -6.509 30.513 1.00 94.62 92 GLY A CA 1
ATOM 720 C C . GLY A 1 92 ? -32.767 -6.409 31.564 1.00 94.62 92 GLY A C 1
ATOM 721 O O . GLY A 1 92 ? -33.038 -6.614 32.745 1.00 94.62 92 GLY A O 1
ATOM 722 N N . PHE A 1 93 ? -31.527 -6.124 31.158 1.00 91.94 93 PHE A N 1
ATOM 723 C CA . PHE A 1 93 ? -30.463 -5.788 32.099 1.00 91.94 93 PHE A CA 1
ATOM 724 C C . PHE A 1 93 ? -30.592 -4.331 32.546 1.00 91.94 93 PHE A C 1
ATOM 726 O O . PHE A 1 93 ? -30.953 -3.461 31.756 1.00 91.94 93 PHE A O 1
ATOM 733 N N . GLU A 1 94 ? -30.243 -4.076 33.803 1.00 89.19 94 GLU A N 1
ATOM 734 C CA . GLU A 1 94 ? -30.195 -2.739 34.393 1.00 89.19 94 GLU A CA 1
ATOM 735 C C . GLU A 1 94 ? -28.787 -2.462 34.947 1.00 89.19 94 GLU A C 1
ATOM 737 O O . GLU A 1 94 ? -28.116 -3.399 35.403 1.00 89.19 94 GLU A O 1
ATOM 742 N N . PRO A 1 95 ? -28.321 -1.201 34.933 1.00 84.81 95 PRO A N 1
ATOM 743 C CA . PRO A 1 95 ? -27.046 -0.812 35.516 1.00 84.81 95 PRO A CA 1
ATOM 744 C C . PRO A 1 95 ? -26.989 -1.176 37.002 1.00 84.81 95 PRO A C 1
ATOM 746 O O . PRO A 1 95 ? -27.868 -0.811 37.785 1.00 84.81 95 PRO A O 1
ATOM 749 N N . VAL A 1 96 ? -25.935 -1.886 37.407 1.00 86.44 96 VAL A N 1
ATOM 750 C CA . VAL A 1 96 ? -25.738 -2.271 38.809 1.00 86.44 96 VAL A CA 1
ATOM 751 C C . VAL A 1 96 ? -25.121 -1.090 39.572 1.00 86.44 96 VAL A C 1
ATOM 753 O O . VAL A 1 96 ? -24.032 -0.642 39.202 1.00 86.44 96 VAL A O 1
ATOM 756 N N . PRO A 1 97 ? -25.767 -0.574 40.635 1.00 85.69 97 PRO A N 1
ATOM 757 C CA . PRO A 1 97 ? -25.192 0.482 41.459 1.00 85.69 97 PRO A CA 1
ATOM 758 C C . PRO A 1 97 ? -23.995 -0.042 42.259 1.00 85.69 97 PRO A C 1
ATOM 760 O O . PRO A 1 97 ? -23.945 -1.212 42.641 1.00 85.69 97 PRO A O 1
ATOM 763 N N . ALA A 1 98 ? -23.045 0.844 42.570 1.00 81.75 98 ALA A N 1
ATOM 764 C CA . ALA A 1 98 ? -21.796 0.478 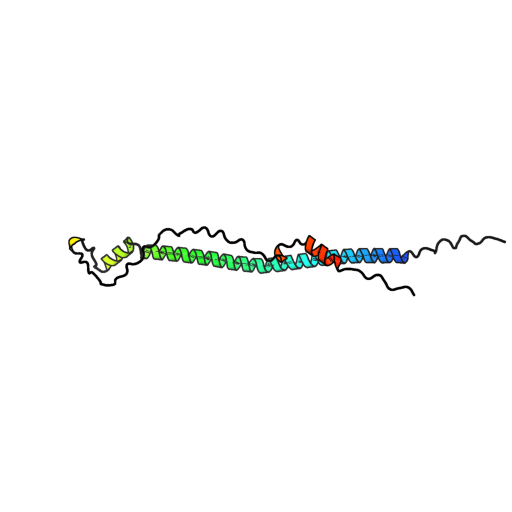43.241 1.00 81.75 98 ALA A CA 1
ATOM 765 C C . ALA A 1 98 ? -22.001 -0.221 44.600 1.00 81.75 98 ALA A C 1
ATOM 767 O O . ALA A 1 98 ? -21.160 -1.026 44.998 1.00 81.75 98 ALA A O 1
ATOM 768 N N . GLU A 1 99 ? -23.117 0.038 45.293 1.00 85.06 99 GLU A N 1
ATOM 769 C CA . GLU A 1 99 ? -23.443 -0.610 46.572 1.00 85.06 99 GLU A CA 1
ATOM 770 C C . GLU A 1 99 ? -23.810 -2.099 46.434 1.00 85.06 99 GLU A C 1
ATOM 772 O O . GLU A 1 99 ? -23.756 -2.835 47.416 1.00 85.06 99 GLU A O 1
ATOM 777 N N . GLN A 1 100 ? -24.180 -2.553 45.231 1.00 83.06 100 GLN A N 1
ATOM 778 C CA . GLN A 1 100 ? -24.579 -3.937 44.945 1.00 83.06 100 GLN A CA 1
ATOM 779 C C . GLN A 1 100 ? -23.476 -4.740 44.232 1.00 83.06 100 GLN A C 1
ATOM 781 O O . GLN A 1 100 ? -23.667 -5.913 43.908 1.00 83.06 100 GLN A O 1
ATOM 786 N N . THR A 1 101 ? -22.303 -4.139 44.011 1.00 83.75 101 THR A N 1
ATOM 787 C CA . THR A 1 101 ? -21.167 -4.799 43.360 1.00 83.75 101 THR A CA 1
ATOM 788 C C . THR A 1 101 ? -20.397 -5.666 44.353 1.00 83.75 101 THR A C 1
ATOM 790 O O . THR A 1 101 ? -19.721 -5.167 45.253 1.00 83.75 101 THR A O 1
ATOM 793 N N . VAL A 1 102 ? -20.446 -6.986 44.162 1.00 85.06 102 VAL A N 1
ATOM 794 C CA . VAL A 1 102 ? -19.660 -7.950 44.945 1.00 85.06 102 VAL A CA 1
ATOM 795 C C . VAL A 1 102 ? -18.378 -8.298 44.189 1.00 85.06 102 VAL A C 1
ATOM 797 O O . VAL A 1 102 ? -18.425 -8.837 43.085 1.00 85.06 102 VAL A O 1
ATOM 800 N N . TYR A 1 103 ? -17.223 -8.018 44.793 1.00 82.94 103 TYR A N 1
ATOM 801 C CA . TYR A 1 103 ? -15.920 -8.360 44.221 1.00 82.94 103 TYR A CA 1
ATOM 802 C C . TYR A 1 103 ? -15.486 -9.760 44.660 1.00 82.94 103 TYR A C 1
ATOM 804 O O . TYR A 1 103 ? -15.415 -10.054 45.853 1.00 82.94 103 TYR A O 1
ATOM 812 N N . LEU A 1 104 ? -15.162 -10.618 43.689 1.00 83.44 104 LEU A N 1
ATOM 813 C CA . LEU A 1 104 ? -14.608 -11.946 43.937 1.00 83.44 104 LEU A CA 1
ATOM 814 C C . LEU A 1 104 ? -13.094 -11.937 43.693 1.00 83.44 104 LEU A C 1
ATOM 816 O O . LEU A 1 104 ? -12.642 -11.736 42.566 1.00 83.44 104 LEU A O 1
ATOM 820 N N . ASN A 1 105 ? -12.303 -12.208 44.733 1.00 81.75 105 ASN A N 1
ATOM 821 C CA . ASN A 1 105 ? -10.869 -12.440 44.577 1.00 81.75 105 ASN A CA 1
ATOM 822 C C . ASN A 1 105 ? -10.639 -13.827 43.973 1.00 81.75 105 ASN A C 1
ATOM 824 O O . ASN A 1 105 ? -10.817 -14.838 44.649 1.00 81.75 105 ASN A O 1
ATOM 828 N N . ILE A 1 106 ? -10.219 -13.869 42.708 1.00 84.69 106 ILE A N 1
ATOM 829 C CA . ILE A 1 106 ? -9.848 -15.108 42.018 1.00 84.69 106 ILE A CA 1
ATOM 830 C C . ILE A 1 106 ? -8.331 -15.313 42.178 1.00 84.69 106 ILE A C 1
ATOM 832 O O . ILE A 1 106 ? -7.552 -14.539 41.610 1.00 84.69 106 ILE A O 1
ATOM 836 N N . PRO A 1 107 ? -7.875 -16.328 42.940 1.00 83.94 107 PRO A N 1
ATOM 837 C CA . PRO A 1 107 ? -6.451 -16.612 43.089 1.00 83.94 107 PRO A CA 1
ATOM 838 C C . PRO A 1 107 ? -5.826 -16.956 41.729 1.00 83.94 107 PRO A C 1
ATOM 840 O O . PRO A 1 107 ? -6.358 -17.784 40.995 1.00 83.94 107 PRO A O 1
ATOM 843 N N . GLY A 1 108 ? -4.698 -16.326 41.388 1.00 85.75 108 GLY A N 1
ATOM 844 C CA . GLY A 1 108 ? -3.992 -16.565 40.120 1.00 85.75 108 GLY A CA 1
ATOM 845 C C . GLY A 1 108 ? -4.503 -15.762 38.915 1.00 85.75 108 GLY A C 1
ATOM 846 O O . GLY A 1 108 ? -4.007 -15.965 37.807 1.00 85.75 108 GLY A O 1
ATOM 847 N N . TYR A 1 109 ? -5.453 -14.837 39.099 1.00 82.12 109 TYR A N 1
ATOM 848 C CA . TYR A 1 109 ? -5.889 -13.953 38.016 1.00 82.12 109 TYR A CA 1
ATOM 849 C C . TYR A 1 109 ? -4.746 -13.041 37.549 1.00 82.12 109 TYR A C 1
ATOM 851 O O . TYR A 1 109 ? -4.232 -12.214 38.303 1.00 82.12 109 TYR A O 1
ATOM 859 N N . THR A 1 110 ? -4.367 -13.179 36.279 1.00 80.44 110 THR A N 1
ATOM 860 C CA . THR A 1 110 ? -3.437 -12.266 35.611 1.00 80.44 110 THR A CA 1
ATOM 861 C C . THR A 1 110 ? -4.261 -11.181 34.930 1.00 80.44 110 THR A C 1
ATOM 863 O O . THR A 1 110 ? -5.031 -11.473 34.014 1.00 80.44 110 THR A O 1
ATOM 866 N N . ALA A 1 111 ? -4.132 -9.937 35.397 1.00 75.69 111 ALA A N 1
ATOM 867 C CA . ALA A 1 111 ? -4.851 -8.809 34.818 1.00 75.69 111 ALA A CA 1
ATOM 868 C C . ALA A 1 111 ? -4.546 -8.685 33.320 1.00 75.69 111 ALA A C 1
ATOM 870 O O . ALA A 1 111 ? -3.408 -8.886 32.885 1.00 75.69 111 ALA A O 1
ATOM 871 N N . ARG A 1 112 ? -5.569 -8.332 32.530 1.00 75.62 112 ARG A N 1
ATOM 872 C CA . ARG A 1 112 ? -5.373 -8.006 31.117 1.00 75.62 112 ARG A CA 1
ATOM 873 C C . ARG A 1 112 ? -4.347 -6.866 31.042 1.00 75.62 112 ARG A C 1
ATOM 875 O O . ARG A 1 112 ? -4.554 -5.851 31.711 1.00 75.62 112 ARG A O 1
ATOM 882 N N . PRO A 1 113 ? -3.254 -7.018 30.274 1.00 75.69 113 PRO A N 1
ATOM 883 C CA . PRO A 1 113 ? -2.282 -5.949 30.131 1.00 75.69 113 PRO A CA 1
ATOM 884 C C . PRO A 1 113 ? -2.993 -4.694 29.604 1.00 75.69 113 PRO A C 1
ATOM 886 O O . PRO A 1 113 ? -3.884 -4.816 28.754 1.00 75.69 113 PRO A O 1
ATOM 889 N N . PRO A 1 114 ? -2.652 -3.503 30.122 1.00 70.25 114 PRO A N 1
ATOM 890 C CA . PRO A 1 114 ? -3.285 -2.266 29.693 1.00 70.25 114 PRO A CA 1
ATOM 891 C C . PRO A 1 114 ? -3.130 -2.104 28.177 1.00 70.25 114 PRO A C 1
ATOM 893 O O . PRO A 1 114 ? -2.036 -2.264 27.628 1.00 70.25 114 PRO A O 1
ATOM 896 N N . VAL A 1 115 ? -4.237 -1.799 27.496 1.00 65.75 115 VAL A N 1
ATOM 897 C CA . VAL A 1 115 ? -4.219 -1.475 26.067 1.00 65.75 115 VAL A CA 1
ATOM 898 C C . VAL A 1 115 ? -3.424 -0.185 25.913 1.00 65.75 115 VAL A C 1
ATOM 900 O O . VAL A 1 115 ? -3.829 0.874 26.389 1.00 65.75 115 VAL A O 1
ATOM 903 N N . THR A 1 116 ? -2.254 -0.280 25.286 1.00 64.50 116 THR A N 1
ATOM 904 C CA . THR A 1 116 ? -1.426 0.891 25.005 1.00 64.50 116 THR A CA 1
ATOM 905 C C . THR A 1 116 ? -2.052 1.621 23.818 1.00 64.50 116 THR A C 1
ATOM 907 O O . THR A 1 116 ? -1.938 1.173 22.683 1.00 64.50 116 THR A O 1
ATOM 910 N N . LEU A 1 117 ? -2.745 2.730 24.093 1.00 69.19 117 LEU A N 1
ATOM 911 C CA . LEU A 1 117 ? -3.479 3.534 23.101 1.00 69.19 117 LEU A CA 1
ATOM 912 C C . LEU A 1 117 ? -2.566 4.331 22.148 1.00 69.19 117 LEU A C 1
ATOM 914 O O . LEU A 1 117 ? -3.052 4.964 21.217 1.00 69.19 117 LEU A O 1
ATOM 918 N N . ALA A 1 118 ? -1.250 4.307 22.373 1.00 69.38 118 ALA A N 1
ATOM 919 C CA . ALA A 1 118 ? -0.258 4.932 21.511 1.00 69.38 118 ALA A CA 1
ATOM 920 C C . ALA A 1 118 ? 0.763 3.880 21.053 1.00 69.38 118 ALA A C 1
ATOM 922 O O . ALA A 1 118 ? 1.411 3.260 21.902 1.00 69.38 118 ALA A O 1
ATOM 923 N N . PRO A 1 119 ? 0.965 3.680 19.739 1.00 60.12 119 PRO A N 1
ATOM 924 C CA . PRO A 1 119 ? 2.073 2.872 19.259 1.00 60.12 119 PRO A CA 1
ATOM 925 C C . PRO A 1 119 ? 3.373 3.455 19.818 1.00 60.12 119 PRO A C 1
ATOM 927 O O . PRO A 1 119 ? 3.622 4.656 19.698 1.00 60.12 119 PRO A O 1
ATOM 930 N N . ASN A 1 120 ? 4.216 2.623 20.429 1.00 58.31 120 ASN A N 1
ATOM 931 C CA . ASN A 1 120 ? 5.598 3.004 20.691 1.00 58.31 120 ASN A CA 1
ATOM 932 C C . ASN A 1 120 ? 6.254 3.221 19.321 1.00 58.31 120 ASN A C 1
ATOM 934 O O . ASN A 1 120 ? 6.630 2.248 18.667 1.00 58.31 120 ASN A O 1
ATOM 938 N N . ILE A 1 121 ? 6.321 4.473 18.849 1.00 55.03 121 ILE A N 1
ATOM 939 C CA . ILE A 1 121 ? 6.997 4.832 17.599 1.00 55.03 121 ILE A CA 1
ATOM 940 C C . ILE A 1 121 ? 8.497 4.682 17.847 1.00 55.03 121 ILE A C 1
ATOM 942 O O . ILE A 1 121 ? 9.239 5.648 18.027 1.00 55.03 121 ILE A O 1
ATOM 946 N N . GLN A 1 122 ? 8.963 3.439 17.851 1.00 57.50 122 GLN A N 1
ATOM 947 C CA . GLN A 1 122 ? 10.343 3.155 17.529 1.00 57.50 122 GLN A CA 1
ATOM 948 C C . GLN A 1 122 ? 10.491 3.617 16.087 1.00 57.50 122 GLN A C 1
ATOM 950 O O . GLN A 1 122 ? 9.978 2.987 15.166 1.00 57.50 122 GLN A O 1
ATOM 955 N N . ARG A 1 123 ? 11.130 4.776 15.898 1.00 47.69 123 ARG A N 1
ATOM 956 C CA . ARG A 1 123 ? 11.624 5.213 14.594 1.00 47.69 123 ARG A CA 1
ATOM 957 C C . ARG A 1 123 ? 12.659 4.185 14.147 1.00 47.69 123 ARG A C 1
ATOM 959 O O . ARG A 1 123 ? 13.859 4.405 14.272 1.00 47.69 123 ARG A O 1
ATOM 966 N N . THR A 1 124 ? 12.201 3.047 13.641 1.00 51.75 124 THR A N 1
ATOM 967 C CA . THR A 1 124 ? 12.977 2.244 12.715 1.00 51.75 124 THR A CA 1
ATOM 968 C C . THR A 1 124 ? 13.115 3.137 11.498 1.00 51.75 124 THR A C 1
ATOM 970 O O . THR A 1 124 ? 12.198 3.222 10.681 1.00 51.75 124 THR A O 1
ATOM 973 N N . LEU A 1 125 ? 14.212 3.899 11.415 1.00 60.47 125 LEU A N 1
ATOM 974 C CA . LEU A 1 125 ? 14.617 4.422 10.121 1.00 60.47 125 LEU A CA 1
ATOM 975 C C . LEU A 1 125 ? 14.677 3.183 9.226 1.00 60.47 125 LEU A C 1
ATOM 977 O O . LEU A 1 125 ? 15.427 2.265 9.577 1.00 60.47 125 LEU A O 1
ATOM 981 N N . PRO A 1 126 ? 13.851 3.084 8.170 1.00 55.31 126 PRO A N 1
ATOM 982 C CA . PRO A 1 126 ? 13.953 1.957 7.266 1.00 55.31 126 PRO A CA 1
ATOM 983 C C . PRO A 1 126 ? 15.416 1.893 6.845 1.00 55.31 126 PRO A C 1
ATOM 985 O O . PRO A 1 126 ? 15.962 2.888 6.361 1.00 55.31 126 PRO A O 1
ATOM 988 N N . SER A 1 127 ? 16.083 0.766 7.121 1.00 60.28 127 SER A N 1
ATOM 989 C CA . SER A 1 127 ? 17.385 0.507 6.524 1.00 60.28 127 SER A CA 1
ATOM 990 C C . SER A 1 127 ? 17.181 0.723 5.036 1.00 60.28 127 SER A C 1
ATOM 992 O O . SER A 1 127 ? 16.322 0.066 4.443 1.00 60.28 127 SER A O 1
ATOM 994 N N . ALA A 1 128 ? 17.868 1.726 4.481 1.00 64.12 128 ALA A N 1
ATOM 995 C CA . ALA A 1 128 ? 17.729 2.073 3.079 1.00 64.12 128 ALA A CA 1
ATOM 996 C C . ALA A 1 128 ? 17.817 0.769 2.276 1.00 64.12 128 ALA A C 1
ATOM 998 O O . ALA A 1 128 ? 18.720 -0.028 2.560 1.00 64.12 128 ALA A O 1
ATOM 999 N N . PRO A 1 129 ? 16.865 0.495 1.365 1.00 60.25 129 PRO A N 1
ATOM 1000 C CA . PRO A 1 129 ? 16.886 -0.740 0.604 1.00 60.25 129 PRO A CA 1
ATOM 1001 C C . PRO A 1 129 ? 18.273 -0.874 -0.018 1.00 60.25 129 PRO A C 1
ATOM 1003 O O . PRO A 1 129 ? 18.716 0.012 -0.752 1.00 60.25 129 PRO A O 1
ATOM 1006 N N . VAL A 1 130 ? 18.987 -1.945 0.338 1.00 67.00 130 VAL A N 1
ATOM 1007 C CA . VAL A 1 130 ? 20.288 -2.261 -0.250 1.00 67.00 130 VAL A CA 1
ATOM 1008 C C . VAL A 1 130 ? 19.994 -2.701 -1.675 1.00 67.00 130 VAL A C 1
ATOM 1010 O O . VAL A 1 130 ? 19.784 -3.880 -1.953 1.00 67.00 130 VAL A O 1
ATOM 1013 N N . LEU A 1 131 ? 19.875 -1.724 -2.572 1.00 66.69 131 LEU A N 1
ATOM 1014 C CA . LEU A 1 131 ? 19.763 -1.976 -3.995 1.00 66.69 131 LEU A CA 1
ATOM 1015 C C . LEU A 1 131 ? 21.024 -2.744 -4.413 1.00 66.69 131 LEU A C 1
ATOM 1017 O O . LEU A 1 131 ? 22.134 -2.286 -4.126 1.00 66.69 131 LEU A O 1
ATOM 1021 N N . PRO A 1 132 ? 20.891 -3.914 -5.059 1.00 71.62 132 PRO A N 1
ATOM 1022 C CA . PRO A 1 132 ? 22.042 -4.627 -5.592 1.00 71.62 132 PRO A CA 1
ATOM 1023 C C . PRO A 1 132 ? 22.857 -3.696 -6.498 1.00 71.62 132 PRO A C 1
ATOM 1025 O O . PRO A 1 132 ? 22.273 -2.982 -7.314 1.00 71.62 132 PRO A O 1
ATOM 1028 N N . ALA A 1 133 ? 24.190 -3.718 -6.388 1.00 68.00 133 ALA A N 1
ATOM 1029 C CA . ALA A 1 133 ? 25.080 -2.755 -7.055 1.00 68.00 133 ALA A CA 1
ATOM 1030 C C . ALA A 1 133 ? 24.863 -2.645 -8.581 1.00 68.00 133 ALA A C 1
ATOM 1032 O O . ALA A 1 133 ? 25.052 -1.582 -9.165 1.00 68.00 133 ALA A O 1
ATOM 1033 N N . GLN A 1 134 ? 24.391 -3.725 -9.209 1.00 66.75 134 GLN A N 1
ATOM 1034 C CA . GLN A 1 134 ? 23.997 -3.789 -10.621 1.00 66.75 134 GLN A CA 1
ATOM 1035 C C . GLN A 1 134 ? 22.842 -2.843 -11.014 1.00 66.75 134 GLN A C 1
ATOM 1037 O O . GLN A 1 134 ? 22.743 -2.472 -12.176 1.00 66.75 134 GLN A O 1
ATOM 1042 N N . TYR A 1 135 ? 21.972 -2.441 -10.079 1.00 62.03 135 TYR A N 1
ATOM 1043 C CA . TYR A 1 135 ? 20.877 -1.487 -10.327 1.00 62.03 135 TYR A CA 1
ATOM 1044 C C . TYR A 1 135 ? 21.279 -0.030 -10.061 1.00 62.03 135 TYR A C 1
ATOM 1046 O O . TYR A 1 135 ? 20.587 0.887 -10.493 1.00 62.03 135 TYR A O 1
ATOM 1054 N N . THR A 1 136 ? 22.393 0.186 -9.360 1.00 75.25 136 THR A N 1
ATOM 1055 C CA . THR A 1 136 ? 23.020 1.505 -9.171 1.00 75.25 136 THR A CA 1
ATOM 1056 C C . THR A 1 136 ? 24.143 1.769 -10.175 1.00 75.25 136 THR A C 1
ATOM 1058 O O . THR A 1 136 ? 24.736 2.846 -10.169 1.00 75.25 136 THR A O 1
ATOM 1061 N N . GLU A 1 137 ? 24.469 0.791 -11.022 1.00 75.44 137 GLU A N 1
ATOM 1062 C CA . GLU A 1 137 ? 25.500 0.931 -12.042 1.00 75.44 137 GLU A CA 1
ATOM 1063 C C . GLU A 1 137 ? 25.038 1.893 -13.146 1.00 75.44 137 GLU A C 1
ATOM 1065 O O . GLU A 1 137 ? 23.954 1.752 -13.715 1.00 75.44 137 GLU A O 1
ATOM 1070 N N . SER A 1 138 ? 25.881 2.876 -13.477 1.00 77.81 138 SER A N 1
ATOM 1071 C CA . SER A 1 138 ? 25.625 3.767 -14.605 1.00 77.81 138 SER A CA 1
ATOM 1072 C C . SER A 1 138 ? 25.716 2.994 -15.918 1.00 77.81 138 SER A C 1
ATOM 1074 O O . SER A 1 138 ? 26.700 2.299 -16.178 1.00 77.81 138 SER A O 1
ATOM 1076 N N . LEU A 1 139 ? 24.740 3.199 -16.808 1.00 74.19 139 LEU A N 1
ATOM 1077 C CA . LEU A 1 139 ? 24.765 2.653 -18.172 1.00 74.19 139 LEU A CA 1
ATOM 1078 C C . LEU A 1 139 ? 26.062 3.016 -18.918 1.00 74.19 139 LEU A C 1
ATOM 1080 O O . LEU A 1 139 ? 26.550 2.231 -19.729 1.00 74.19 139 LEU A O 1
ATOM 1084 N N . PHE A 1 140 ? 26.659 4.172 -18.610 1.00 77.75 140 PHE A N 1
ATOM 1085 C CA . PHE A 1 140 ? 27.942 4.594 -19.175 1.00 77.75 140 PHE A CA 1
ATOM 1086 C C . PHE A 1 140 ? 29.142 3.795 -18.649 1.00 77.75 140 PHE A C 1
ATOM 1088 O O . PHE A 1 140 ? 30.133 3.652 -19.370 1.00 77.75 140 PHE A O 1
ATOM 1095 N N . ASP A 1 141 ? 29.093 3.318 -17.404 1.00 78.81 141 ASP A N 1
ATOM 1096 C CA . ASP A 1 141 ? 30.157 2.497 -16.811 1.00 78.81 141 ASP A CA 1
ATOM 1097 C C . ASP A 1 141 ? 30.091 1.064 -17.343 1.00 78.81 141 ASP A C 1
ATOM 1099 O O . ASP A 1 141 ? 31.115 0.512 -17.760 1.00 78.81 141 ASP A O 1
ATOM 1103 N N . TRP A 1 142 ? 28.881 0.509 -17.446 1.00 82.31 142 TRP A N 1
ATOM 1104 C CA . TRP A 1 142 ? 28.646 -0.768 -18.116 1.00 82.31 142 TRP A CA 1
ATOM 1105 C C . TRP A 1 142 ? 29.120 -0.732 -19.578 1.00 82.31 142 TRP A C 1
ATOM 1107 O O . TRP A 1 142 ? 29.869 -1.610 -20.017 1.00 82.31 142 TRP A O 1
ATOM 1117 N N . ALA A 1 143 ? 28.750 0.316 -20.325 1.00 81.50 143 ALA A N 1
ATOM 1118 C CA . ALA A 1 143 ? 29.100 0.451 -21.738 1.00 81.50 143 ALA A CA 1
ATOM 1119 C C . ALA A 1 143 ? 30.618 0.531 -21.958 1.00 81.50 143 ALA A C 1
ATOM 1121 O O . ALA A 1 143 ? 31.145 -0.141 -22.844 1.00 81.50 143 ALA A O 1
ATOM 1122 N N . ARG A 1 144 ? 31.345 1.287 -21.121 1.00 84.25 144 ARG A N 1
ATOM 1123 C CA . ARG A 1 144 ? 32.816 1.364 -21.179 1.00 84.25 144 ARG A CA 1
ATOM 1124 C C . ARG A 1 144 ? 33.478 0.012 -20.924 1.00 84.25 144 ARG A C 1
ATOM 1126 O O . ARG A 1 144 ? 34.399 -0.354 -21.653 1.00 84.25 144 ARG A O 1
ATOM 1133 N N . ARG A 1 145 ? 32.994 -0.746 -19.935 1.00 82.06 145 ARG A N 1
ATOM 1134 C CA . ARG A 1 145 ? 33.501 -2.094 -19.631 1.00 82.06 145 ARG A CA 1
ATOM 1135 C C . ARG A 1 145 ? 33.288 -3.052 -20.803 1.00 82.06 145 ARG A C 1
ATOM 1137 O O . ARG A 1 145 ? 34.198 -3.797 -21.149 1.00 82.06 145 ARG A O 1
ATOM 1144 N N . ASN A 1 146 ? 32.108 -3.011 -21.421 1.00 82.75 146 ASN A N 1
ATOM 1145 C CA . ASN A 1 146 ? 31.751 -3.918 -22.508 1.00 82.75 146 ASN A CA 1
ATOM 1146 C C . ASN A 1 146 ? 32.375 -3.523 -23.860 1.00 82.75 146 ASN A C 1
ATOM 1148 O O . ASN A 1 146 ? 32.665 -4.383 -24.677 1.00 82.75 146 ASN A O 1
ATOM 1152 N N . MET A 1 147 ? 32.639 -2.239 -24.110 1.00 76.06 147 MET A N 1
ATOM 1153 C CA . MET A 1 147 ? 33.357 -1.804 -25.319 1.00 76.06 147 MET A CA 1
ATOM 1154 C C . MET A 1 147 ? 34.845 -2.175 -25.289 1.00 76.06 147 MET A C 1
ATOM 1156 O O . MET A 1 147 ? 35.436 -2.377 -26.346 1.00 76.06 147 MET A O 1
ATOM 1160 N N . GLY A 1 148 ? 35.443 -2.320 -24.101 1.00 64.75 148 GLY A N 1
ATOM 1161 C CA . GLY A 1 148 ? 36.825 -2.781 -23.946 1.00 64.75 148 GLY A CA 1
ATOM 1162 C C . GLY A 1 148 ? 37.063 -4.241 -24.359 1.00 64.75 148 GLY A C 1
ATOM 1163 O O . GLY A 1 148 ? 38.205 -4.604 -24.626 1.00 64.75 148 GLY A O 1
ATOM 1164 N N . SER A 1 149 ? 36.015 -5.073 -24.450 1.00 60.09 149 SER A N 1
ATOM 1165 C CA . SER A 1 149 ? 36.113 -6.468 -24.911 1.00 60.09 149 SER A CA 1
ATOM 1166 C C . SER A 1 149 ? 35.883 -6.640 -26.418 1.00 60.09 149 SER A C 1
ATOM 1168 O O . SER A 1 149 ? 36.114 -7.726 -26.946 1.00 60.09 149 SER A O 1
ATOM 1170 N N . ILE A 1 150 ? 35.491 -5.581 -27.137 1.00 56.09 150 ILE A N 1
ATOM 1171 C CA . ILE A 1 150 ? 35.354 -5.589 -28.600 1.00 56.09 150 ILE A CA 1
ATOM 1172 C C . ILE A 1 150 ? 36.705 -5.201 -29.221 1.00 56.09 150 ILE A C 1
ATOM 1174 O O . ILE A 1 150 ? 36.844 -4.188 -29.908 1.00 56.09 150 ILE A O 1
ATOM 1178 N N . SER A 1 151 ? 37.746 -5.993 -28.959 1.00 53.94 151 SER A N 1
ATOM 1179 C CA . SER A 1 151 ? 38.969 -5.936 -29.756 1.00 53.94 151 SER A CA 1
ATOM 1180 C C . SER A 1 151 ? 38.681 -6.602 -31.103 1.00 53.94 151 SER A C 1
ATOM 1182 O O . SER A 1 151 ? 38.704 -7.823 -31.246 1.00 53.94 151 SER A O 1
ATOM 1184 N N . PHE A 1 152 ? 38.366 -5.796 -32.119 1.00 56.22 152 PHE A N 1
ATOM 1185 C CA . PHE A 1 152 ? 38.383 -6.267 -33.502 1.00 56.22 152 PHE A CA 1
ATOM 1186 C C . PHE A 1 152 ? 39.800 -6.762 -33.818 1.00 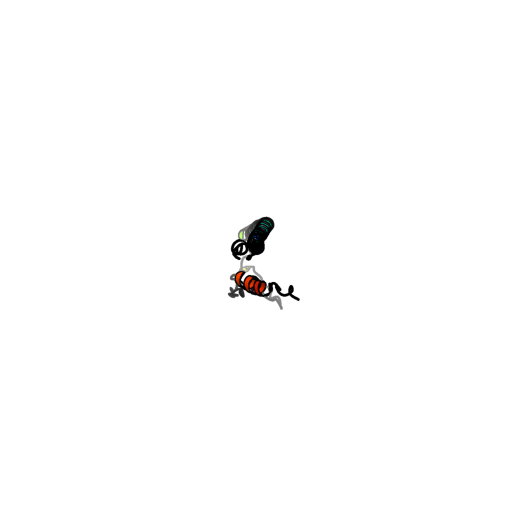56.22 152 PHE A C 1
ATOM 1188 O O . PHE A 1 152 ? 40.716 -5.964 -34.019 1.00 56.22 152 PHE A O 1
ATOM 1195 N N . SER A 1 153 ? 39.977 -8.085 -33.837 1.00 52.84 153 SER A N 1
ATOM 1196 C CA . SER A 1 153 ? 41.174 -8.734 -34.363 1.00 52.84 153 SER A CA 1
ATOM 1197 C C . SER A 1 153 ? 41.271 -8.428 -35.860 1.00 52.84 153 SER A C 1
ATOM 1199 O O . SER A 1 153 ? 40.639 -9.074 -36.692 1.00 52.84 153 SER A O 1
ATOM 1201 N N . LEU A 1 154 ? 42.022 -7.380 -36.200 1.00 51.25 154 LEU A N 1
ATOM 1202 C CA . LEU A 1 154 ? 42.477 -7.080 -37.556 1.00 51.25 154 LEU A CA 1
ATOM 1203 C C . LEU A 1 154 ? 43.950 -7.473 -37.687 1.00 51.25 154 LEU A C 1
ATOM 1205 O O . LEU A 1 154 ? 44.812 -6.638 -37.954 1.00 51.25 154 LEU A O 1
ATOM 1209 N N . SER A 1 155 ? 44.251 -8.755 -37.506 1.00 60.12 155 SER A N 1
ATOM 1210 C CA . SER A 1 155 ? 45.560 -9.291 -37.869 1.00 60.12 155 SER A CA 1
ATOM 1211 C C . SER A 1 155 ? 45.424 -10.701 -38.423 1.00 60.12 155 SER A C 1
ATOM 1213 O O . SER A 1 155 ? 45.536 -11.651 -37.665 1.00 60.12 155 SER A O 1
ATOM 1215 N N . GLU A 1 156 ? 45.183 -10.818 -39.732 1.00 51.38 156 GLU A N 1
ATOM 1216 C CA . GLU A 1 156 ? 45.691 -11.926 -40.562 1.00 51.38 156 GLU A CA 1
ATOM 1217 C C . GLU A 1 156 ? 45.270 -11.759 -42.029 1.00 51.38 156 GLU A C 1
ATOM 1219 O O . GLU A 1 156 ? 44.316 -12.369 -42.481 1.00 51.38 156 GLU A O 1
ATOM 1224 N N . VAL A 1 157 ? 45.986 -10.926 -42.795 1.00 51.41 157 VAL A N 1
ATOM 1225 C CA . VAL A 1 157 ? 46.258 -11.195 -44.223 1.00 51.41 157 VAL A CA 1
ATOM 1226 C C . VAL A 1 157 ? 47.573 -10.501 -44.590 1.00 51.41 157 VAL A C 1
ATOM 1228 O O . VAL A 1 157 ? 47.563 -9.375 -45.089 1.00 51.41 157 VAL A O 1
ATOM 1231 N N . ARG A 1 158 ? 48.709 -11.158 -44.317 1.00 43.16 158 ARG A N 1
ATOM 1232 C CA . ARG A 1 158 ? 49.915 -11.083 -45.161 1.00 43.16 158 ARG A CA 1
ATOM 1233 C C . ARG A 1 158 ? 50.926 -12.165 -44.760 1.00 43.16 158 ARG A C 1
ATOM 1235 O O . ARG A 1 158 ? 51.699 -11.971 -43.827 1.00 43.16 158 ARG A O 1
ATOM 1242 N N . GLN A 1 159 ? 50.935 -13.260 -45.510 1.00 43.16 159 GLN A N 1
ATOM 1243 C CA . GLN A 1 159 ? 52.170 -13.852 -46.021 1.00 43.16 159 GLN A CA 1
ATOM 1244 C C . GLN A 1 159 ? 52.027 -13.922 -47.537 1.00 43.16 159 GLN A C 1
ATOM 1246 O O . GLN A 1 159 ? 50.896 -14.216 -47.986 1.00 43.16 159 GLN A O 1
#

Secondary structure (DSSP, 8-state):
-----STTSSSSS-THHHHHHHHHHHHHHHHHHHHHHHHHHHHHHHHHHHHHHHHHHHHHHHHHHHHHHHHHHHHHHHTSHHHHHHHHHHTT--PPPGGG-PPP--TT--PPPP--SS------PPPPP---HHHHS-HHHHHHHHHTT----------

Sequence (159 aa):
MNHLETFAQTYAQAPWRKQLQLIGLFSLVLVSIALVAGIYLNVSAKASAVGRDIQAMQRETEILDRDIEDLQSQLAIVLSYDDMEARAHKLGFEPVPAEQTVYLNIPGYTARPPVTLAPNIQRTLPSAPVLPAQYTESLFDWARRNMGSISFSLSEVRQ

pLDDT: mean 77.51, std 15.83, range [40.97, 97.69]